Protein AF-A0A4Y2P9A1-F1 (afdb_monomer_lite)

InterPro domains:
  IPR003673 CoA-transferase family III [PF02515] (29-63)
  IPR023606 CoA-transferase family III domain 1 superfamily [G3DSA:3.40.50.10540] (17-63)
  IPR023606 CoA-transferase family III domain 1 superfamily [SSF89796] (27-63)
  IPR050483 CoA-transferase III domain-containing protein [PTHR48207] (19-63)

Structure (mmCIF, N/CA/C/O backbone):
data_AF-A0A4Y2P9A1-F1
#
_entry.id   AF-A0A4Y2P9A1-F1
#
loop_
_atom_site.group_PDB
_atom_site.id
_atom_site.type_symbol
_atom_site.label_atom_id
_atom_site.label_alt_id
_atom_site.label_comp_id
_atom_site.label_asym_id
_atom_site.label_entity_id
_atom_site.label_seq_id
_atom_site.pdbx_PDB_ins_code
_atom_site.Cartn_x
_atom_site.Cartn_y
_atom_site.Cartn_z
_atom_site.occupancy
_atom_site.B_iso_or_equiv
_atom_site.auth_seq_id
_atom_site.auth_comp_id
_atom_site.auth_asym_id
_atom_site.auth_atom_id
_atom_site.pdbx_PDB_model_num
ATOM 1 N N . MET A 1 1 ? 2.657 5.105 30.256 1.00 56.81 1 MET A N 1
ATOM 2 C CA . MET A 1 1 ? 1.824 6.272 30.639 1.00 56.81 1 MET A CA 1
ATOM 3 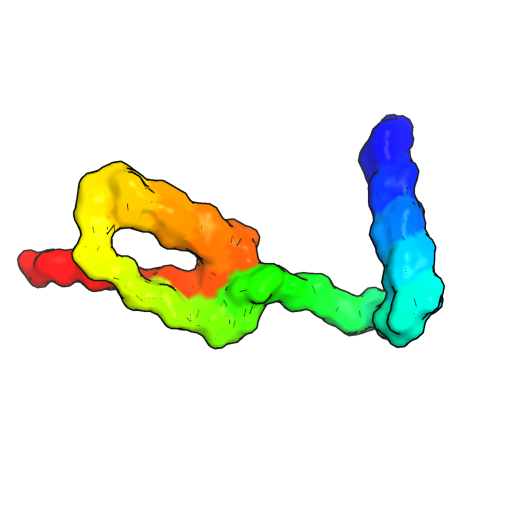C C . MET A 1 1 ? 1.331 7.090 29.436 1.00 56.81 1 MET A C 1
ATOM 5 O O . MET A 1 1 ? 0.200 7.545 29.474 1.00 56.81 1 MET A O 1
ATOM 9 N N . PHE A 1 2 ? 2.108 7.220 28.348 1.00 60.91 2 PHE A N 1
ATOM 10 C CA . PHE A 1 2 ? 1.729 7.999 27.149 1.00 60.91 2 PHE A CA 1
ATOM 11 C C . PHE A 1 2 ? 0.610 7.370 26.289 1.00 60.91 2 PHE A C 1
ATOM 13 O O . PHE A 1 2 ? -0.285 8.064 25.819 1.00 60.91 2 PHE A O 1
ATOM 20 N N . TRP A 1 3 ? 0.623 6.041 26.137 1.00 53.09 3 TRP A N 1
ATOM 21 C CA . TRP A 1 3 ? -0.315 5.294 25.282 1.00 53.09 3 TRP A CA 1
ATOM 22 C C . TRP A 1 3 ? -1.774 5.318 25.773 1.00 53.0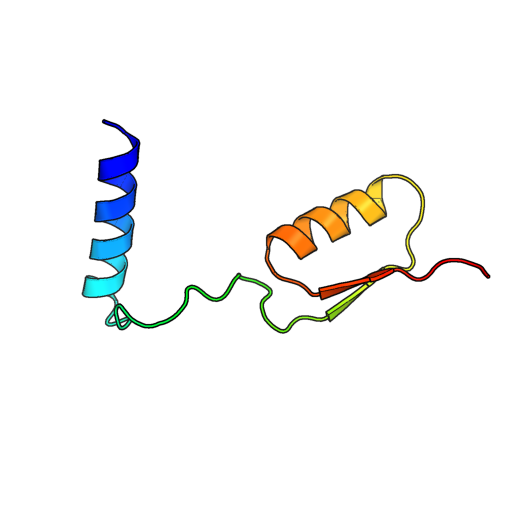9 3 TRP A C 1
ATOM 24 O O . TRP A 1 3 ? -2.705 5.309 24.974 1.00 53.09 3 TRP A O 1
ATOM 34 N N . ASN A 1 4 ? -1.986 5.393 27.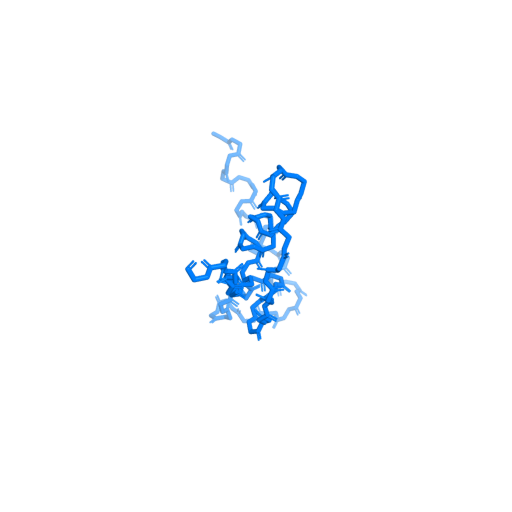092 1.00 65.75 4 ASN A N 1
ATOM 35 C CA . ASN A 1 4 ? -3.331 5.367 27.675 1.00 65.75 4 ASN A CA 1
ATOM 36 C C . ASN A 1 4 ? -4.093 6.683 27.428 1.00 65.75 4 ASN A C 1
ATOM 38 O O . ASN A 1 4 ? -5.303 6.674 27.235 1.00 65.75 4 ASN A O 1
ATOM 42 N N . LYS A 1 5 ? -3.367 7.809 27.367 1.00 71.94 5 LYS A N 1
ATOM 43 C CA . LYS A 1 5 ? -3.932 9.138 27.099 1.00 71.94 5 LYS A CA 1
ATOM 44 C C . LYS A 1 5 ? -4.476 9.249 25.669 1.00 71.94 5 LYS A C 1
ATOM 46 O O . LYS A 1 5 ? -5.621 9.637 25.488 1.00 71.94 5 LYS A O 1
ATOM 51 N N . TYR A 1 6 ? -3.705 8.795 24.678 1.00 68.62 6 TYR A N 1
ATOM 52 C CA . TYR A 1 6 ? -4.131 8.785 23.271 1.00 68.62 6 TYR A CA 1
ATOM 53 C C . TYR A 1 6 ? -5.401 7.958 23.035 1.00 68.62 6 TYR A C 1
ATOM 55 O O . TYR A 1 6 ? -6.259 8.341 22.243 1.00 68.62 6 TYR A O 1
ATOM 63 N N . LYS A 1 7 ? -5.543 6.831 23.741 1.00 69.94 7 LYS A N 1
ATOM 64 C CA . LYS A 1 7 ? -6.724 5.966 23.635 1.00 69.94 7 LYS A CA 1
ATOM 65 C C . LYS A 1 7 ? -7.986 6.661 24.163 1.00 69.94 7 LYS A C 1
ATOM 67 O O . LYS A 1 7 ? -9.030 6.586 23.524 1.00 69.94 7 LYS A O 1
ATOM 72 N N . ILE A 1 8 ? -7.862 7.389 25.277 1.00 76.69 8 ILE A N 1
ATOM 73 C CA . ILE A 1 8 ? -8.941 8.200 25.864 1.00 76.69 8 ILE A CA 1
ATOM 74 C C . ILE A 1 8 ? -9.337 9.348 24.925 1.00 76.69 8 ILE A C 1
ATOM 76 O O . ILE A 1 8 ? -10.526 9.575 24.720 1.00 76.69 8 ILE A O 1
ATOM 80 N N . ASP A 1 9 ? -8.370 10.023 24.299 1.00 78.75 9 ASP A N 1
ATOM 81 C CA . ASP A 1 9 ? -8.638 11.141 23.383 1.00 78.75 9 ASP A CA 1
ATOM 82 C C . ASP A 1 9 ? -9.410 10.697 22.125 1.00 78.75 9 ASP A C 1
ATOM 84 O O . ASP A 1 9 ? -10.340 11.375 21.679 1.00 78.75 9 ASP A O 1
ATOM 88 N N . VAL A 1 10 ? -9.068 9.529 21.567 1.00 75.00 10 VAL A N 1
ATOM 89 C CA . VAL A 1 10 ? -9.798 8.934 20.435 1.00 75.00 10 VAL A CA 1
ATOM 90 C C . VAL A 1 10 ? -11.213 8.521 20.852 1.00 75.00 10 VAL A C 1
ATOM 92 O O . VAL A 1 10 ? -12.164 8.807 20.123 1.00 75.00 10 VAL A O 1
ATOM 95 N N . GLN A 1 11 ? -11.380 7.910 22.030 1.00 76.81 11 GLN A N 1
ATOM 96 C CA . GLN A 1 11 ? -12.697 7.525 22.553 1.00 76.81 11 GLN A CA 1
ATOM 97 C C . GLN A 1 11 ? -13.596 8.752 22.784 1.00 76.81 11 GLN A C 1
ATOM 99 O O . GLN A 1 11 ? -14.750 8.763 22.358 1.00 76.81 11 GLN A O 1
ATOM 104 N N . LEU A 1 12 ? -13.053 9.819 23.385 1.00 77.50 12 LEU A N 1
ATOM 105 C CA . LEU A 1 12 ? -13.770 11.073 23.627 1.00 77.50 12 LEU A CA 1
ATOM 106 C C . LEU A 1 12 ? -14.196 11.746 22.321 1.00 77.50 12 LEU A C 1
ATOM 108 O O . LEU A 1 12 ? -15.342 12.175 22.206 1.00 77.50 12 LEU A O 1
ATOM 112 N N . LYS A 1 13 ? -13.325 11.792 21.303 1.00 78.75 13 LYS A N 1
ATOM 113 C CA . LYS A 1 13 ? -13.706 12.310 19.978 1.00 78.75 13 LYS A CA 1
ATOM 114 C C . LYS A 1 13 ? -14.839 11.505 19.339 1.00 78.75 13 LYS A C 1
ATOM 116 O O . LYS A 1 13 ? -15.703 12.106 18.706 1.00 78.75 13 LYS A O 1
ATOM 121 N N . ARG A 1 14 ? -14.870 10.179 19.511 1.00 75.38 14 ARG A N 1
ATOM 122 C CA . ARG A 1 14 ? -15.958 9.317 19.005 1.00 75.38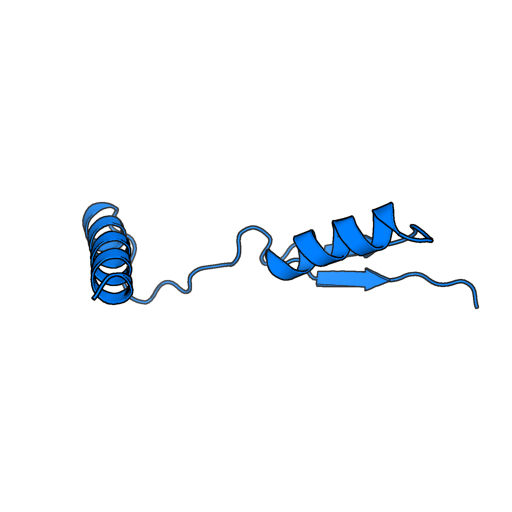 14 ARG A CA 1
ATOM 123 C C . ARG A 1 14 ? -17.281 9.597 19.718 1.00 75.38 14 ARG A C 1
ATOM 125 O O . ARG A 1 14 ? -18.285 9.823 19.051 1.00 75.38 14 ARG A O 1
ATOM 132 N N . MET A 1 15 ? -17.254 9.686 21.050 1.00 76.62 15 MET A N 1
ATOM 133 C CA . MET A 1 15 ? -18.430 10.033 21.858 1.00 76.62 15 MET A CA 1
ATOM 134 C C . MET A 1 15 ? -18.994 11.416 21.497 1.00 76.62 15 MET A C 1
ATOM 136 O O . MET A 1 15 ? -20.201 11.560 21.330 1.00 76.62 15 MET A O 1
ATOM 140 N N . LEU A 1 16 ? -18.128 12.421 21.320 1.00 81.38 16 LEU A N 1
ATOM 141 C CA . LEU A 1 16 ? -18.534 13.790 20.977 1.00 81.38 16 LEU A CA 1
ATOM 142 C C . LEU A 1 16 ? -19.021 13.947 19.525 1.00 81.38 16 LEU A C 1
ATOM 144 O O . LEU A 1 16 ? -19.797 14.855 19.247 1.00 81.38 16 LEU A O 1
ATOM 148 N N . SER A 1 17 ? -18.585 13.083 18.602 1.00 79.81 17 SER A N 1
ATOM 149 C CA . SER A 1 17 ? -18.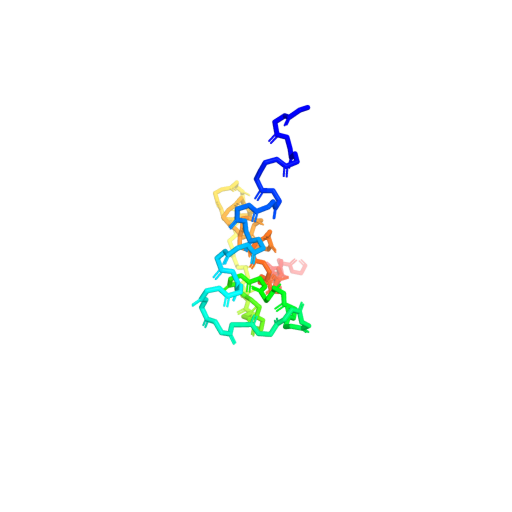999 13.111 17.186 1.00 79.81 17 SER A CA 1
ATOM 150 C C . SER A 1 17 ? -20.248 12.273 16.886 1.00 79.81 17 SER A C 1
ATOM 152 O O . SER A 1 17 ? -20.671 12.209 15.735 1.00 79.81 17 SER A O 1
ATOM 154 N N . GLY A 1 18 ? -20.848 11.627 17.896 1.00 72.38 18 GLY A N 1
ATOM 155 C CA . GLY A 1 18 ? -22.009 10.747 17.712 1.00 72.38 18 GLY A CA 1
ATOM 156 C C . GLY A 1 18 ? -21.690 9.445 16.965 1.00 72.38 18 GLY A C 1
ATOM 157 O O . GLY A 1 18 ? -22.604 8.713 16.585 1.00 72.38 18 GLY A O 1
ATOM 158 N N . ILE A 1 19 ? -20.406 9.135 16.754 1.00 72.88 19 ILE A N 1
ATOM 159 C CA . ILE A 1 19 ? -19.967 7.890 16.124 1.00 72.88 19 ILE A CA 1
ATOM 160 C C . ILE A 1 19 ? -20.138 6.765 17.146 1.00 72.88 19 ILE A C 1
ATOM 162 O O . ILE A 1 19 ? -19.465 6.742 18.178 1.00 72.88 19 ILE A O 1
ATOM 166 N N . SER A 1 20 ? -21.032 5.821 16.842 1.00 70.56 20 SER A N 1
ATOM 167 C CA . SER A 1 20 ? -21.256 4.620 17.653 1.00 70.56 20 SER A CA 1
ATOM 168 C C . SER A 1 20 ? -19.932 3.912 17.981 1.00 70.56 20 SER A C 1
ATOM 170 O O . SER A 1 20 ? -19.048 3.734 17.133 1.00 70.56 20 SER A O 1
ATOM 172 N N . GLU A 1 21 ? -19.792 3.494 19.239 1.00 68.38 21 GLU A N 1
ATOM 173 C CA . GLU A 1 21 ? -18.615 2.785 19.758 1.00 68.38 21 GLU A CA 1
ATOM 174 C C . GLU A 1 21 ? -18.347 1.476 18.989 1.00 68.38 21 GLU A C 1
ATOM 176 O O . GLU A 1 21 ? -17.203 1.046 18.876 1.00 68.38 21 GLU A O 1
ATOM 181 N N . ASN A 1 22 ? -19.392 0.919 18.365 1.00 65.38 22 ASN A N 1
ATOM 182 C CA . ASN A 1 22 ? -19.363 -0.308 17.572 1.00 65.38 22 ASN A CA 1
ATOM 183 C C . ASN A 1 22 ? -19.141 -0.093 16.066 1.00 65.38 22 ASN A C 1
ATOM 185 O O . ASN A 1 22 ? -19.198 -1.058 15.307 1.00 65.38 22 ASN A O 1
ATOM 189 N N . GLN A 1 23 ? -18.902 1.139 15.605 1.00 65.88 23 GLN A N 1
ATOM 190 C CA . GLN A 1 23 ? -18.475 1.350 14.222 1.00 65.88 23 GLN A CA 1
ATOM 191 C C . GLN A 1 23 ? -17.021 0.877 14.079 1.00 65.88 23 GLN A C 1
ATOM 193 O O . GLN A 1 23 ? -16.148 1.401 14.794 1.00 65.88 23 GLN A O 1
ATOM 198 N N . PRO A 1 24 ? -16.734 -0.116 13.215 1.00 65.00 24 PRO A N 1
ATOM 199 C CA . PRO A 1 24 ? -15.359 -0.468 12.909 1.00 65.00 24 PRO A CA 1
ATOM 200 C C . PRO A 1 24 ? -14.667 0.779 12.357 1.00 65.00 24 PRO A C 1
ATOM 202 O O . PRO A 1 24 ? -15.260 1.550 11.604 1.00 65.00 24 PRO A O 1
ATOM 205 N N . ILE A 1 25 ? -13.428 1.021 12.785 1.00 67.94 25 ILE A N 1
ATOM 206 C CA . ILE A 1 25 ? -12.615 2.064 12.163 1.00 67.94 25 ILE A CA 1
ATOM 207 C C . ILE A 1 25 ? -12.291 1.527 10.776 1.00 67.94 25 ILE A C 1
ATOM 209 O O . ILE A 1 25 ? -11.391 0.703 10.631 1.00 67.94 25 ILE A O 1
ATOM 213 N N . GLU A 1 26 ? -13.081 1.921 9.784 1.00 82.75 26 GLU A N 1
ATOM 214 C CA . GLU A 1 26 ? -12.758 1.617 8.401 1.00 82.75 26 GLU A CA 1
ATOM 215 C C . GLU A 1 26 ? -11.434 2.299 8.074 1.00 82.75 26 GLU A C 1
ATOM 217 O O . GLU A 1 26 ? -11.247 3.497 8.316 1.00 82.75 26 GLU A O 1
ATOM 222 N N . SER A 1 27 ? -10.482 1.508 7.584 1.00 90.69 27 SER A N 1
ATOM 223 C CA . SER A 1 27 ? -9.216 2.041 7.105 1.00 90.69 27 SER A CA 1
ATOM 224 C C . SER A 1 27 ? -9.494 3.096 6.023 1.00 90.69 27 SER A C 1
ATOM 226 O O . SER A 1 27 ? -10.456 2.935 5.268 1.00 90.69 27 SER A O 1
ATOM 228 N N . PRO A 1 28 ? -8.686 4.165 5.907 1.00 94.88 28 PRO A N 1
ATOM 229 C CA . PRO A 1 28 ? -8.985 5.280 5.004 1.00 94.88 28 PRO A CA 1
ATOM 230 C C . PRO A 1 28 ? -9.224 4.892 3.538 1.00 94.88 28 PRO A C 1
ATOM 232 O O . PRO A 1 28 ? -9.912 5.618 2.828 1.00 94.88 28 PRO A O 1
ATOM 235 N N . LEU A 1 29 ? -8.656 3.769 3.087 1.00 96.75 29 LEU A N 1
ATOM 236 C CA . LEU A 1 29 ? -8.819 3.227 1.736 1.00 96.75 29 LEU A CA 1
ATOM 237 C C . LEU A 1 29 ? -9.593 1.897 1.707 1.00 96.75 29 LEU A C 1
ATOM 239 O O . LEU A 1 29 ? -9.483 1.146 0.738 1.00 96.75 29 LEU A O 1
ATOM 243 N N . SER A 1 30 ? -10.382 1.600 2.745 1.00 95.50 30 SER A N 1
ATOM 244 C CA . SER A 1 30 ? -11.249 0.417 2.787 1.00 95.50 30 SER A CA 1
ATOM 245 C C . SER A 1 30 ? -12.149 0.354 1.547 1.00 95.50 30 SER A C 1
ATOM 247 O O . SER A 1 30 ? -12.780 1.340 1.166 1.00 95.50 30 SER A O 1
ATOM 249 N N . GLY A 1 31 ? -12.193 -0.808 0.892 1.00 95.50 31 GLY A N 1
ATOM 250 C CA . GLY A 1 31 ? -12.997 -1.029 -0.315 1.00 95.50 31 GLY A CA 1
ATOM 251 C C . GLY A 1 31 ? -12.379 -0.509 -1.621 1.00 95.50 31 GLY A C 1
ATOM 252 O O . GLY A 1 31 ? -12.954 -0.727 -2.689 1.00 95.50 31 GLY A O 1
ATOM 253 N N . ILE A 1 32 ? -11.210 0.138 -1.577 1.00 97.81 32 ILE A N 1
ATOM 254 C CA . ILE A 1 32 ? -10.483 0.571 -2.776 1.00 97.81 32 ILE A CA 1
ATOM 255 C C . ILE A 1 32 ? -9.594 -0.562 -3.291 1.00 97.81 32 ILE A C 1
ATOM 257 O O . ILE A 1 32 ? -8.853 -1.179 -2.529 1.00 97.81 32 ILE A O 1
ATOM 261 N N . ARG A 1 33 ? -9.629 -0.795 -4.609 1.00 98.19 33 ARG A N 1
ATOM 262 C CA . ARG A 1 33 ? -8.753 -1.746 -5.310 1.00 98.19 33 ARG A CA 1
ATOM 263 C C . ARG A 1 33 ? -7.786 -1.006 -6.224 1.00 98.19 33 ARG A C 1
ATOM 265 O O . ARG A 1 33 ? -8.215 -0.168 -7.016 1.00 98.19 33 ARG A O 1
ATOM 272 N N . VAL A 1 34 ? -6.500 -1.333 -6.137 1.00 98.06 34 VAL A N 1
ATOM 273 C CA . VAL A 1 34 ? -5.421 -0.700 -6.909 1.00 98.06 34 VAL A CA 1
ATOM 274 C C . VAL A 1 34 ? -4.702 -1.753 -7.739 1.00 98.06 34 VAL A C 1
ATOM 276 O O . VAL A 1 34 ? -4.202 -2.741 -7.208 1.00 98.06 34 VAL A O 1
ATOM 279 N N . LEU A 1 35 ? -4.616 -1.515 -9.046 1.00 98.06 35 LEU A N 1
ATOM 280 C CA . LEU A 1 35 ? -3.803 -2.320 -9.950 1.00 98.06 35 LEU A CA 1
ATOM 281 C C . LEU A 1 35 ? -2.390 -1.731 -10.031 1.00 98.06 35 LEU A C 1
ATOM 283 O O . LEU A 1 35 ? -2.202 -0.623 -10.532 1.00 98.06 35 LEU A O 1
ATOM 287 N N . ASP A 1 36 ? -1.396 -2.469 -9.551 1.00 98.00 36 ASP A N 1
ATOM 288 C CA . ASP A 1 36 ? 0.005 -2.062 -9.577 1.00 98.00 36 ASP A CA 1
ATOM 289 C C . ASP A 1 36 ? 0.714 -2.646 -10.810 1.00 98.00 36 ASP A C 1
ATOM 291 O O . ASP A 1 36 ? 1.079 -3.820 -10.841 1.00 98.00 36 ASP A O 1
ATOM 295 N N . MET A 1 37 ? 0.943 -1.792 -11.811 1.00 96.62 37 MET A N 1
ATOM 296 C CA . MET A 1 37 ? 1.717 -2.093 -13.029 1.00 96.62 37 MET A CA 1
ATOM 297 C C . MET A 1 37 ? 3.125 -1.474 -13.010 1.00 96.62 37 MET A C 1
ATOM 299 O O . MET A 1 37 ? 3.802 -1.377 -14.035 1.00 96.62 37 MET A O 1
ATOM 303 N N . THR A 1 38 ? 3.555 -0.968 -11.857 1.00 96.19 38 THR A N 1
ATOM 304 C CA . THR A 1 38 ? 4.854 -0.313 -11.698 1.00 96.19 38 THR A CA 1
ATOM 305 C C . THR A 1 38 ? 5.974 -1.334 -11.508 1.00 96.19 38 THR A C 1
ATOM 307 O O . THR A 1 38 ? 5.734 -2.511 -11.250 1.00 96.19 38 THR A O 1
ATOM 310 N N . ARG A 1 39 ? 7.233 -0.897 -11.589 1.00 91.19 39 ARG A N 1
ATOM 311 C CA . ARG A 1 39 ? 8.404 -1.748 -11.329 1.00 91.19 39 ARG A CA 1
ATOM 312 C C . ARG A 1 39 ? 9.406 -1.019 -10.440 1.00 91.19 39 ARG A C 1
ATOM 314 O O . ARG A 1 39 ? 9.319 0.194 -10.248 1.00 91.19 39 ARG A O 1
ATOM 321 N N . ILE A 1 40 ? 10.403 -1.763 -9.972 1.00 92.06 40 ILE A N 1
ATOM 322 C CA . ILE A 1 40 ? 11.526 -1.255 -9.173 1.00 92.06 40 ILE A CA 1
ATOM 323 C C . ILE A 1 40 ? 11.042 -0.765 -7.799 1.00 92.06 40 ILE A C 1
ATOM 325 O O . ILE A 1 40 ? 10.349 -1.515 -7.126 1.00 92.06 40 ILE A O 1
ATOM 329 N N . LEU A 1 41 ? 11.440 0.421 -7.332 1.00 91.75 41 LEU A N 1
ATOM 330 C CA . LEU A 1 41 ? 11.302 0.800 -5.922 1.00 91.75 41 LEU A CA 1
ATOM 331 C C . LEU A 1 41 ? 10.129 1.748 -5.683 1.00 91.75 41 LEU A C 1
ATOM 333 O O . LEU A 1 41 ? 9.309 1.500 -4.808 1.00 91.75 41 LEU A O 1
ATOM 337 N N . ALA A 1 42 ? 10.034 2.829 -6.460 1.00 96.25 42 ALA A N 1
ATOM 338 C CA . ALA A 1 42 ? 9.092 3.912 -6.175 1.00 96.25 42 ALA A CA 1
ATOM 339 C C . ALA A 1 42 ? 7.626 3.451 -6.207 1.00 96.25 42 ALA A C 1
ATOM 341 O O . ALA A 1 42 ? 6.830 3.842 -5.358 1.00 96.25 42 ALA A O 1
ATOM 342 N N . GLY A 1 43 ? 7.285 2.600 -7.172 1.00 96.19 43 GLY A N 1
ATOM 343 C CA . GLY A 1 43 ? 5.932 2.098 -7.344 1.00 96.19 43 GLY A CA 1
ATOM 344 C C . GLY A 1 43 ? 5.500 1.108 -6.256 1.00 96.19 43 GLY A C 1
ATOM 345 O O . GLY A 1 43 ? 4.545 1.420 -5.546 1.00 96.19 43 GLY A O 1
ATOM 346 N N . PRO A 1 44 ? 6.238 0.002 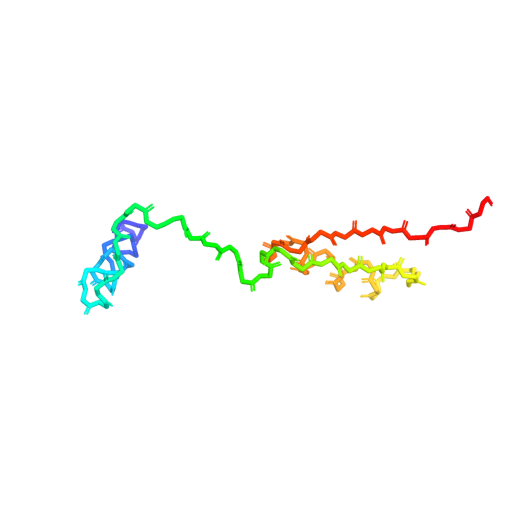-6.024 1.00 95.81 44 PRO A N 1
ATOM 347 C CA . PRO A 1 44 ? 5.947 -0.919 -4.923 1.00 95.81 44 PRO A CA 1
ATOM 348 C C . PRO A 1 44 ? 5.977 -0.261 -3.539 1.00 95.81 44 PRO A C 1
ATOM 350 O O . PRO A 1 44 ? 5.196 -0.624 -2.667 1.00 95.81 44 PRO A O 1
ATOM 353 N N . PHE A 1 45 ? 6.835 0.742 -3.328 1.00 97.75 45 PHE A N 1
ATOM 354 C CA . PHE A 1 45 ? 6.843 1.501 -2.076 1.00 97.75 45 PHE A CA 1
ATOM 355 C C . PHE A 1 45 ? 5.573 2.343 -1.902 1.00 97.75 45 PHE A C 1
ATOM 357 O O . PHE A 1 45 ? 4.993 2.380 -0.819 1.00 97.75 45 PHE A O 1
ATOM 364 N N . CYS A 1 46 ? 5.111 2.991 -2.973 1.00 98.06 46 CYS A N 1
ATOM 365 C CA . CYS A 1 46 ? 3.854 3.730 -2.962 1.00 98.06 46 CYS A CA 1
ATOM 366 C C . CYS A 1 46 ? 2.667 2.804 -2.655 1.00 98.06 46 CYS A C 1
ATOM 368 O O . CYS A 1 46 ? 1.881 3.090 -1.753 1.00 98.06 46 CYS A O 1
ATOM 370 N N . THR A 1 47 ? 2.552 1.671 -3.353 1.00 97.88 47 THR A N 1
ATOM 371 C CA . THR A 1 47 ? 1.419 0.749 -3.183 1.00 97.88 47 THR A CA 1
ATOM 372 C C . THR A 1 47 ? 1.453 0.006 -1.849 1.00 97.88 47 THR A C 1
ATOM 374 O O . THR A 1 47 ? 0.389 -0.282 -1.308 1.00 97.88 47 THR A O 1
ATOM 377 N N . MET A 1 48 ? 2.633 -0.194 -1.249 1.00 97.56 48 MET A N 1
ATOM 378 C CA . MET A 1 48 ? 2.769 -0.662 0.136 1.00 97.56 48 MET A CA 1
ATOM 379 C C . MET A 1 48 ? 2.083 0.290 1.128 1.00 97.56 48 MET A C 1
ATOM 381 O O . MET A 1 48 ? 1.268 -0.155 1.930 1.00 97.56 48 MET A O 1
ATOM 385 N N . ILE A 1 49 ? 2.326 1.603 1.018 1.00 98.19 49 ILE A N 1
ATOM 386 C CA . ILE A 1 49 ? 1.671 2.612 1.872 1.00 98.19 49 ILE A CA 1
ATOM 387 C C . ILE A 1 49 ? 0.151 2.612 1.656 1.00 98.19 49 ILE A C 1
ATOM 389 O O . ILE A 1 49 ? -0.615 2.736 2.609 1.00 98.19 49 ILE A O 1
ATOM 393 N N . LEU A 1 50 ? -0.310 2.461 0.410 1.00 98.19 50 LEU A N 1
ATOM 394 C CA . LEU A 1 50 ? -1.745 2.362 0.118 1.00 98.19 50 LEU A CA 1
ATOM 395 C C . LEU A 1 50 ? -2.369 1.104 0.750 1.00 98.19 50 LEU A C 1
ATOM 397 O O . LEU A 1 50 ? -3.482 1.177 1.271 1.00 98.19 50 LEU A O 1
ATOM 401 N N . GLY A 1 51 ? -1.646 -0.019 0.753 1.00 97.31 51 GLY A N 1
ATOM 402 C CA . GLY A 1 51 ? -2.049 -1.252 1.432 1.00 97.31 51 GLY A CA 1
ATOM 403 C C . GLY A 1 51 ? -2.159 -1.084 2.948 1.00 97.31 51 GLY A C 1
ATOM 404 O O . GLY A 1 51 ? -3.162 -1.487 3.535 1.00 97.31 51 GLY A O 1
ATOM 405 N N . ASP A 1 52 ? -1.200 -0.394 3.573 1.00 96.88 52 ASP A N 1
ATOM 406 C CA . ASP A 1 52 ? -1.242 -0.072 5.009 1.00 96.88 52 ASP A CA 1
ATOM 407 C C . ASP A 1 52 ? -2.461 0.795 5.377 1.00 96.88 52 ASP A C 1
ATOM 409 O O . ASP A 1 52 ? -3.003 0.700 6.480 1.00 96.88 52 ASP A O 1
ATOM 413 N N . LEU A 1 53 ? -2.933 1.621 4.439 1.00 97.25 53 LEU A N 1
ATOM 414 C CA . LEU A 1 53 ? -4.153 2.421 4.575 1.00 97.25 53 LEU A CA 1
ATOM 415 C C . LEU A 1 53 ? -5.440 1.644 4.240 1.00 97.25 53 LEU A C 1
ATOM 417 O O . LEU A 1 53 ? -6.528 2.224 4.293 1.00 97.25 53 LEU A O 1
ATOM 421 N N . GLY A 1 54 ? -5.343 0.347 3.936 1.00 96.06 54 GLY A N 1
ATOM 422 C CA . GLY A 1 54 ? -6.471 -0.567 3.748 1.00 96.06 54 GLY A CA 1
ATOM 423 C C . GLY A 1 54 ? -6.911 -0.800 2.305 1.00 96.06 54 GLY A C 1
ATOM 424 O O . GLY A 1 54 ? -7.982 -1.373 2.107 1.00 96.06 54 GLY A O 1
ATOM 425 N N . ALA A 1 55 ? -6.127 -0.373 1.312 1.00 98.06 55 ALA A N 1
ATOM 426 C CA . ALA A 1 55 ? -6.411 -0.695 -0.083 1.00 98.06 55 ALA A CA 1
ATOM 427 C C . ALA A 1 55 ? -6.040 -2.153 -0.412 1.00 98.06 55 ALA A C 1
ATOM 429 O O . ALA A 1 55 ? -5.030 -2.680 0.055 1.00 98.06 55 ALA A O 1
ATOM 430 N N . GLU A 1 56 ? -6.811 -2.790 -1.290 1.00 98.25 56 GLU A N 1
ATOM 431 C CA . GLU A 1 56 ? -6.452 -4.074 -1.895 1.00 98.25 56 GLU A CA 1
ATOM 432 C C . GLU A 1 56 ? -5.524 -3.827 -3.093 1.00 98.25 56 GLU A C 1
ATOM 434 O O . GLU A 1 56 ? -5.911 -3.179 -4.070 1.00 98.25 56 GLU A O 1
ATOM 439 N N . ILE A 1 57 ? -4.293 -4.337 -3.027 1.00 98.12 57 ILE A N 1
ATOM 440 C CA . ILE A 1 57 ? -3.284 -4.157 -4.076 1.00 98.12 57 ILE A CA 1
ATOM 441 C C . ILE A 1 57 ? -3.183 -5.427 -4.924 1.00 98.12 57 ILE A C 1
ATOM 443 O O . ILE A 1 57 ? -2.827 -6.492 -4.425 1.00 98.12 57 ILE A O 1
ATOM 447 N N . ILE A 1 58 ? -3.438 -5.301 -6.225 1.00 98.06 58 ILE A N 1
ATOM 448 C CA . ILE A 1 58 ? -3.271 -6.372 -7.210 1.00 98.06 58 ILE A CA 1
ATOM 449 C C . ILE A 1 58 ? -2.020 -6.065 -8.025 1.00 98.06 58 ILE A C 1
ATOM 451 O O . ILE A 1 58 ? -2.005 -5.122 -8.817 1.00 98.06 58 ILE A O 1
ATOM 455 N N . LYS A 1 59 ? -0.965 -6.859 -7.843 1.00 97.00 59 LYS A N 1
ATOM 456 C CA . LYS A 1 59 ? 0.279 -6.701 -8.598 1.00 97.00 59 LYS A CA 1
ATOM 457 C C . LYS A 1 59 ? 0.187 -7.398 -9.953 1.00 97.00 59 LYS A C 1
ATOM 459 O O . LYS A 1 59 ? -0.155 -8.577 -10.013 1.00 97.00 59 LYS A O 1
ATOM 464 N N . VAL A 1 60 ? 0.525 -6.685 -11.024 1.00 95.88 60 VAL A N 1
ATOM 465 C CA . VAL A 1 60 ? 0.670 -7.262 -12.366 1.00 95.88 60 VAL A CA 1
ATOM 466 C C . VAL A 1 60 ? 2.148 -7.429 -12.668 1.00 95.88 60 VAL A C 1
ATOM 468 O O . VAL A 1 60 ? 2.888 -6.448 -12.729 1.00 95.88 60 VAL A O 1
ATOM 471 N N . GLU A 1 61 ? 2.555 -8.673 -12.889 1.00 93.38 61 GLU A N 1
ATOM 472 C CA . GLU A 1 61 ? 3.903 -9.022 -13.324 1.00 93.38 61 GLU A CA 1
ATOM 473 C C . GLU A 1 61 ? 3.880 -9.571 -14.749 1.00 93.38 61 GLU A C 1
ATOM 475 O O . GLU A 1 61 ? 2.860 -10.066 -15.238 1.00 93.38 61 GLU A O 1
ATOM 480 N N . ASN A 1 62 ? 5.023 -9.460 -15.425 1.00 89.12 62 ASN A N 1
ATOM 481 C CA . ASN A 1 62 ? 5.215 -10.126 -16.706 1.00 89.12 62 ASN A CA 1
ATOM 482 C C . ASN A 1 62 ? 5.114 -11.655 -16.503 1.00 89.12 62 ASN A C 1
ATOM 484 O O . ASN A 1 62 ? 5.567 -12.133 -15.461 1.00 89.12 62 ASN A O 1
ATOM 488 N N . PRO A 1 63 ? 4.546 -12.400 -17.470 1.00 88.06 63 PRO A N 1
ATOM 489 C CA . PRO A 1 63 ? 4.473 -13.859 -17.408 1.00 88.06 63 PRO A CA 1
ATOM 490 C C . PRO A 1 63 ? 5.853 -14.526 -17.375 1.00 88.06 63 PRO A C 1
ATOM 492 O O . PRO A 1 63 ? 6.821 -13.930 -17.908 1.00 88.06 63 PRO A O 1
#

Foldseek 3Di:
DVVVVVVVVVVVVCVVVVNDPPDPPQQQQAPAEEEQPDDDDPRVVVVVVVVVSPYHYDYDDDD

Organism: Araneus ventricosus (NCBI:txid182803)

Secondary structure (DSSP, 8-state):
-HHHHHHHHHHHHHHHTT--TTS----TTTT-EEEE---TTHHHHHHHHHHHTTPEEEE----

Radius of gyration: 17.23 Å; chains: 1; bounding box: 34×28×48 Å

Sequence (63 aa):
MFWNKYKIDVQLKRMLSGISENQPIESPLSGIRVLDMTRILAGPFCTMILGDLGAEIIKVENP

pLDDT: mean 85.8, std 13.16, range [53.09, 98.25]